Protein AF-A0A7W6TR59-F1 (afdb_monomer_lite)

Radius of gyration: 21.48 Å; chains: 1; bounding box: 55×25×62 Å

Secondary structure (DSSP, 8-state):
--TTSSPPP--HHHHHHHHHHHHHHS-S------EEEES--GGGGGGS-TT--PEEEEE-TT--EEEEEEE-HHHHHHHTTTSPPPPPHHHHHHHHHTT---EE-GGG-EEEEEEETTEEEEEEES--HHHHHHHHHTT--

Sequence (141 aa):
MMAESHWAEADRERFAAAWLAELAEIPEFTESTIHVVAGLLLPIWKRLPNESTRVYRLQTDKGKRIIGRKVSATWVASVLAADAPALTPDAAFAALMEGRTVRDLAEELQLRRVRVMGAYRIEFSGFNDTMRDRLRAYGLF

Foldseek 3Di:
DCVPPPDDDDDPVRVVVVVVVVVVPDDPDDDDDWDWDFDDCVVCVVVADPLDPDWDWDADPVGDTTIGDTHQLVSVQVVCVVNRPDQDPVSVVVSQVVQRDWDADPQRKIWHWDADPNDIDIDIDNDDPVVVVVVVVVPDD

Structure (mmCIF, N/CA/C/O backbone):
data_AF-A0A7W6TR59-F1
#
_entry.id   AF-A0A7W6TR59-F1
#
loop_
_atom_site.group_PDB
_atom_site.id
_atom_site.type_symbol
_atom_site.label_atom_id
_atom_site.label_alt_id
_atom_site.label_comp_id
_atom_site.label_asym_id
_atom_site.label_entity_id
_atom_site.label_seq_id
_atom_site.pdbx_PDB_ins_code
_atom_site.Cartn_x
_atom_site.Cartn_y
_atom_site.Cartn_z
_atom_site.occupancy
_atom_site.B_iso_or_equiv
_atom_site.auth_seq_id
_atom_site.auth_comp_id
_atom_site.auth_asym_id
_atom_site.auth_atom_id
_atom_site.pdbx_PDB_model_num
ATOM 1 N N . MET A 1 1 ? 14.204 7.148 -35.937 1.00 51.75 1 MET A N 1
ATOM 2 C CA . MET A 1 1 ? 15.069 5.952 -35.945 1.00 51.75 1 MET A CA 1
ATOM 3 C C . MET A 1 1 ? 14.448 4.947 -34.979 1.00 51.75 1 MET A C 1
ATOM 5 O O . MET A 1 1 ? 14.612 5.099 -33.782 1.00 51.75 1 MET A O 1
ATOM 9 N N . MET A 1 2 ? 13.635 4.013 -35.488 1.00 59.66 2 MET A N 1
ATOM 10 C CA . MET A 1 2 ? 13.020 2.919 -34.704 1.00 59.66 2 MET A CA 1
ATOM 11 C C . MET A 1 2 ? 13.904 1.660 -34.668 1.00 59.66 2 MET A C 1
ATOM 13 O O . MET A 1 2 ? 13.557 0.688 -34.010 1.00 59.66 2 MET A O 1
ATOM 17 N N . ALA A 1 3 ? 15.047 1.685 -35.364 1.00 62.78 3 ALA A N 1
ATOM 18 C CA . ALA A 1 3 ? 15.900 0.523 -35.615 1.00 62.78 3 ALA A CA 1
ATOM 19 C C . ALA A 1 3 ? 16.521 -0.107 -34.352 1.00 62.78 3 ALA A C 1
ATOM 21 O O . ALA A 1 3 ? 16.869 -1.280 -34.380 1.00 62.78 3 ALA A O 1
ATOM 22 N N . GLU A 1 4 ? 16.631 0.641 -33.251 1.00 71.81 4 GLU A N 1
ATOM 23 C CA . GLU A 1 4 ? 17.156 0.147 -31.965 1.00 71.81 4 GLU A CA 1
ATOM 24 C C . GLU A 1 4 ? 16.050 -0.136 -30.936 1.00 71.81 4 GLU A C 1
ATOM 26 O O . GLU A 1 4 ? 16.323 -0.392 -29.766 1.00 71.81 4 GLU A O 1
ATOM 31 N N . SER A 1 5 ? 14.784 -0.059 -31.345 1.00 75.25 5 SER A N 1
ATOM 32 C CA . SER A 1 5 ? 13.651 -0.208 -30.442 1.00 75.25 5 SER A CA 1
ATOM 33 C C . SER A 1 5 ? 12.835 -1.451 -30.776 1.00 75.25 5 SER A C 1
ATOM 35 O O . SER A 1 5 ? 12.680 -1.799 -31.941 1.00 75.25 5 SER A O 1
ATOM 37 N N . HIS A 1 6 ? 12.244 -2.085 -29.765 1.00 77.00 6 HIS A N 1
ATOM 38 C CA . HIS A 1 6 ? 11.290 -3.183 -29.962 1.00 77.00 6 HIS A CA 1
ATOM 39 C C . HIS A 1 6 ? 9.915 -2.712 -30.482 1.00 77.00 6 HIS A C 1
ATOM 41 O O . HIS A 1 6 ? 8.992 -3.516 -30.593 1.00 77.00 6 HIS A O 1
ATOM 47 N N . TRP A 1 7 ? 9.754 -1.420 -30.784 1.00 81.00 7 TRP A N 1
ATOM 48 C CA . TRP A 1 7 ? 8.502 -0.860 -31.278 1.00 81.00 7 TRP A CA 1
ATOM 49 C C . TRP A 1 7 ? 8.341 -1.145 -32.769 1.00 81.00 7 TRP A C 1
ATOM 51 O O . TRP A 1 7 ? 9.161 -0.727 -33.586 1.00 81.00 7 TRP A O 1
ATOM 61 N N . ALA A 1 8 ? 7.253 -1.824 -33.116 1.00 80.69 8 ALA A N 1
ATOM 62 C CA . ALA A 1 8 ? 6.802 -1.975 -34.491 1.00 80.69 8 ALA A CA 1
ATOM 63 C C . ALA A 1 8 ? 5.738 -0.920 -34.811 1.00 80.69 8 ALA A C 1
ATOM 65 O O . ALA A 1 8 ? 4.939 -0.548 -33.949 1.00 80.69 8 ALA A O 1
ATOM 66 N N . GLU A 1 9 ? 5.713 -0.452 -36.056 1.00 84.88 9 GLU A N 1
ATOM 67 C CA . GLU A 1 9 ? 4.635 0.404 -36.544 1.00 84.88 9 GLU A CA 1
ATOM 68 C C . GLU A 1 9 ? 3.320 -0.393 -36.558 1.00 84.88 9 GLU A C 1
ATOM 70 O O . GLU A 1 9 ? 3.278 -1.543 -37.005 1.00 84.88 9 GLU A O 1
ATOM 75 N N . ALA A 1 10 ? 2.254 0.198 -36.018 1.00 87.12 10 ALA A N 1
ATOM 76 C CA . ALA A 1 10 ? 0.936 -0.415 -35.946 1.00 87.12 10 ALA A CA 1
ATOM 77 C C . ALA A 1 10 ? -0.073 0.478 -36.662 1.00 87.12 10 ALA A C 1
ATOM 79 O O . ALA A 1 10 ? -0.173 1.673 -36.377 1.00 87.12 10 ALA A O 1
ATOM 80 N N . ASP A 1 11 ? -0.835 -0.112 -37.580 1.00 93.50 11 ASP A N 1
ATOM 81 C CA . ASP A 1 11 ? -2.000 0.552 -38.143 1.00 93.50 11 ASP A CA 1
ATOM 82 C C . ASP A 1 11 ? -3.119 0.689 -37.094 1.00 93.50 11 ASP A C 1
ATOM 84 O O . ASP A 1 11 ? -3.102 0.096 -36.007 1.00 93.50 11 ASP A O 1
ATOM 88 N N . ARG A 1 12 ? -4.111 1.518 -37.425 1.00 94.38 12 ARG A N 1
ATOM 89 C CA . ARG A 1 12 ? -5.210 1.860 -36.519 1.00 94.38 12 ARG A CA 1
ATOM 90 C C . ARG A 1 12 ? -6.046 0.647 -36.112 1.00 94.38 12 ARG A C 1
ATOM 92 O O . ARG A 1 12 ? -6.498 0.600 -34.970 1.00 94.38 12 ARG A O 1
ATOM 99 N N . GLU A 1 13 ? -6.286 -0.289 -37.026 1.00 95.81 13 GLU A N 1
ATOM 100 C CA . GLU A 1 13 ? -7.127 -1.458 -36.755 1.00 95.81 13 GLU A CA 1
ATOM 101 C C . GLU A 1 13 ? -6.419 -2.412 -35.800 1.00 95.81 13 GLU A C 1
ATOM 103 O O . GLU A 1 13 ? -6.998 -2.835 -34.798 1.00 95.81 13 GLU A O 1
ATOM 108 N N . ARG A 1 14 ? -5.132 -2.666 -36.048 1.00 92.81 14 ARG A N 1
ATOM 109 C CA . ARG A 1 14 ? -4.287 -3.495 -35.195 1.00 92.81 14 ARG A CA 1
ATOM 110 C C . ARG A 1 14 ? -4.137 -2.906 -33.797 1.00 92.81 14 ARG A C 1
ATOM 112 O O . ARG A 1 14 ? -4.222 -3.647 -32.819 1.00 92.81 14 ARG A O 1
ATOM 119 N N . PHE A 1 15 ? -3.962 -1.589 -33.692 1.00 93.81 15 PHE A N 1
ATOM 120 C CA . PHE A 1 15 ? -3.926 -0.907 -32.398 1.00 93.81 15 PHE A CA 1
ATOM 121 C C . PHE A 1 15 ? -5.264 -1.020 -31.658 1.00 93.81 15 PHE A C 1
ATOM 123 O O . PHE A 1 15 ? -5.286 -1.378 -30.484 1.00 93.81 15 PHE A O 1
ATOM 130 N N . ALA A 1 16 ? -6.385 -0.754 -32.336 1.00 96.31 16 ALA A N 1
ATOM 131 C CA . ALA A 1 16 ? -7.710 -0.826 -31.726 1.00 96.31 16 ALA A CA 1
ATOM 132 C C . ALA A 1 16 ? -8.040 -2.241 -31.228 1.00 96.31 16 ALA A C 1
ATOM 134 O O . ALA A 1 16 ? -8.565 -2.388 -30.126 1.00 96.31 16 ALA A O 1
ATOM 135 N N . ALA A 1 17 ? -7.699 -3.273 -32.003 1.00 95.69 17 ALA A N 1
ATOM 136 C CA . ALA A 1 17 ? -7.894 -4.662 -31.603 1.00 95.69 17 ALA A CA 1
ATOM 137 C C . ALA A 1 17 ? -7.065 -5.025 -30.359 1.00 95.69 17 ALA A C 1
ATOM 139 O O . ALA A 1 17 ? -7.607 -5.602 -29.419 1.00 95.69 17 ALA A O 1
ATOM 140 N N . ALA A 1 18 ? -5.781 -4.646 -30.324 1.00 94.06 18 ALA A N 1
ATOM 141 C CA . ALA A 1 18 ? -4.915 -4.882 -29.168 1.00 94.06 18 ALA A CA 1
ATOM 142 C C . ALA A 1 18 ? -5.411 -4.136 -27.917 1.00 94.06 18 ALA A C 1
ATOM 144 O O . ALA A 1 18 ? -5.515 -4.726 -26.847 1.00 94.06 18 ALA A O 1
ATOM 145 N N . TRP A 1 19 ? -5.803 -2.869 -28.066 1.00 95.06 19 TRP A N 1
ATOM 146 C CA . TRP A 1 19 ? -6.345 -2.064 -26.971 1.00 95.06 19 TRP A CA 1
ATOM 147 C C . TRP A 1 19 ? -7.639 -2.647 -26.394 1.00 95.06 19 TRP A C 1
ATOM 149 O O . TRP A 1 19 ? -7.813 -2.697 -25.180 1.00 95.06 19 TRP A O 1
ATOM 159 N N . LEU A 1 20 ? -8.561 -3.094 -27.253 1.00 96.81 20 LEU A N 1
ATOM 160 C CA . LEU A 1 20 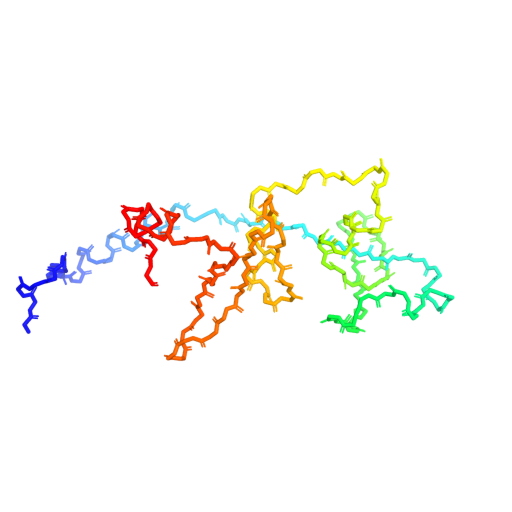? -9.807 -3.721 -26.808 1.00 96.81 20 LEU A CA 1
ATOM 161 C C . LEU A 1 20 ? -9.559 -5.058 -26.107 1.00 96.81 20 LEU A C 1
ATOM 163 O O . LEU A 1 20 ? -10.264 -5.362 -25.148 1.00 96.81 20 LEU A O 1
ATOM 167 N N . ALA A 1 21 ? -8.569 -5.829 -26.562 1.00 95.62 21 ALA A N 1
ATOM 168 C CA . ALA A 1 21 ? -8.158 -7.055 -25.890 1.00 95.62 21 ALA A CA 1
ATOM 169 C C . ALA A 1 21 ? -7.621 -6.764 -24.479 1.00 95.62 21 ALA A C 1
ATOM 171 O O . ALA A 1 21 ? -8.118 -7.352 -23.526 1.00 95.62 21 ALA A O 1
ATOM 172 N N . GLU A 1 22 ? -6.706 -5.800 -24.322 1.00 94.81 22 GLU A N 1
ATOM 173 C CA . GLU A 1 22 ? -6.200 -5.399 -22.998 1.00 94.81 22 GLU A CA 1
ATOM 174 C C . GLU A 1 22 ? -7.318 -4.870 -22.093 1.00 94.81 22 GLU A C 1
ATOM 176 O O . GLU A 1 22 ? -7.405 -5.237 -20.925 1.00 94.81 22 GLU A O 1
ATOM 181 N N . LEU A 1 23 ? -8.218 -4.041 -22.631 1.00 94.38 23 LEU A N 1
ATOM 182 C CA . LEU A 1 23 ? -9.352 -3.506 -21.879 1.00 94.38 23 LEU A CA 1
ATOM 183 C C . LEU A 1 23 ? -10.284 -4.619 -21.377 1.00 94.38 23 LEU A C 1
ATOM 185 O O . LEU A 1 23 ? -10.819 -4.507 -20.277 1.00 94.38 23 LEU A O 1
ATOM 189 N N . ALA A 1 24 ? -10.472 -5.683 -22.165 1.00 93.81 24 ALA A N 1
ATOM 190 C CA . ALA A 1 24 ? -11.297 -6.830 -21.794 1.00 93.81 24 ALA A CA 1
ATOM 191 C C . ALA A 1 24 ? -10.677 -7.690 -20.678 1.00 93.81 24 ALA A C 1
ATOM 193 O O . ALA A 1 24 ? -11.403 -8.422 -20.006 1.00 93.81 24 ALA A O 1
ATOM 194 N N . GLU A 1 25 ? -9.363 -7.596 -20.459 1.00 94.00 25 GLU A N 1
ATOM 195 C CA . GLU A 1 25 ? -8.670 -8.270 -19.356 1.00 94.00 25 GLU A CA 1
ATOM 196 C C . GLU A 1 25 ? -8.771 -7.502 -18.028 1.00 94.00 25 GLU A C 1
ATOM 198 O O . GLU A 1 25 ? -8.477 -8.062 -16.969 1.00 94.00 25 GLU A O 1
ATOM 203 N N . ILE A 1 26 ? -9.203 -6.235 -18.049 1.00 92.56 26 ILE A N 1
ATOM 204 C CA . ILE A 1 26 ? -9.313 -5.415 -16.839 1.00 92.56 26 ILE A CA 1
ATOM 205 C C . ILE A 1 26 ? -10.565 -5.824 -16.047 1.00 92.56 26 ILE A C 1
ATOM 207 O O . ILE A 1 26 ? -11.681 -5.717 -16.563 1.00 92.56 26 ILE A O 1
ATOM 211 N N . PRO A 1 27 ? -10.424 -6.234 -14.772 1.00 92.19 27 PRO A N 1
ATOM 212 C CA . PRO A 1 27 ? -11.571 -6.527 -13.923 1.00 92.19 27 PRO A CA 1
ATOM 213 C C . PRO A 1 27 ? -12.472 -5.300 -13.742 1.00 92.19 27 PRO A C 1
ATOM 215 O O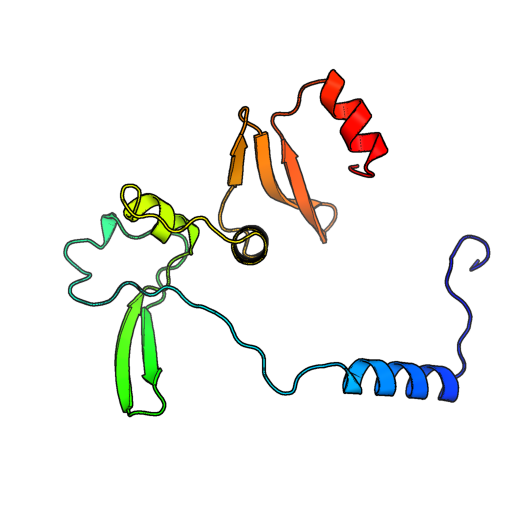 . PRO A 1 27 ? -11.986 -4.189 -13.532 1.00 92.19 27 PRO A O 1
ATOM 218 N N . GLU A 1 28 ? -13.790 -5.514 -13.733 1.00 90.88 28 GLU A N 1
ATOM 219 C CA . GLU A 1 28 ? -14.777 -4.447 -13.496 1.00 90.88 28 GLU A CA 1
ATOM 220 C C . GLU A 1 28 ? -14.573 -3.760 -12.134 1.00 90.88 28 GLU A C 1
ATOM 222 O O . GLU A 1 28 ? -14.781 -2.554 -11.990 1.00 90.88 28 GLU A O 1
ATOM 227 N N . PHE A 1 29 ? -14.109 -4.520 -11.138 1.00 91.44 29 PHE A N 1
ATOM 228 C CA . PHE A 1 29 ? -13.851 -4.029 -9.792 1.00 91.44 29 PHE A CA 1
ATOM 229 C C . PHE A 1 29 ? -12.429 -4.338 -9.350 1.00 91.44 29 PHE A C 1
ATOM 231 O O . PHE A 1 29 ? -11.858 -5.379 -9.665 1.00 91.44 29 PHE A O 1
ATOM 238 N N . THR A 1 30 ? -11.885 -3.434 -8.542 1.00 88.12 30 THR A N 1
ATOM 239 C CA . THR A 1 30 ? -10.633 -3.654 -7.822 1.00 88.12 30 THR A CA 1
ATOM 240 C C . THR A 1 30 ? -10.905 -3.590 -6.332 1.00 88.12 30 THR A C 1
ATOM 242 O O . THR A 1 30 ? -11.612 -2.706 -5.841 1.00 88.12 30 THR A O 1
ATOM 245 N N . GLU A 1 31 ? -10.339 -4.540 -5.600 1.00 89.88 31 GLU A N 1
ATOM 246 C CA . GLU A 1 31 ? -10.390 -4.542 -4.148 1.00 89.88 31 GLU A CA 1
ATOM 247 C C . GLU A 1 31 ? -9.139 -3.865 -3.593 1.00 89.88 31 GLU A C 1
ATOM 249 O O . GLU A 1 31 ? -8.024 -4.065 -4.074 1.00 89.88 31 GLU A O 1
ATOM 254 N N . SER A 1 32 ? -9.318 -3.034 -2.568 1.00 85.31 32 SER A N 1
ATOM 255 C CA . SER A 1 32 ? -8.199 -2.410 -1.869 1.00 85.31 32 SER A CA 1
ATOM 256 C C . SER A 1 32 ? -8.458 -2.354 -0.372 1.00 85.31 32 SER A C 1
ATOM 258 O O . SER A 1 32 ? -9.575 -2.103 0.085 1.00 85.31 32 SER A O 1
ATOM 260 N N . THR A 1 33 ? -7.398 -2.563 0.402 1.00 87.88 33 THR A N 1
ATOM 261 C CA . THR A 1 33 ? -7.462 -2.545 1.863 1.00 87.88 33 THR A CA 1
ATOM 262 C C . THR A 1 33 ? -7.000 -1.197 2.393 1.00 87.88 33 THR A C 1
ATOM 264 O O . THR A 1 33 ? -5.882 -0.748 2.132 1.00 87.88 33 THR A O 1
ATOM 267 N N . ILE A 1 34 ? -7.842 -0.556 3.203 1.00 87.75 34 ILE A N 1
ATOM 268 C CA . ILE A 1 34 ? -7.481 0.641 3.965 1.00 87.75 34 ILE A CA 1
ATOM 269 C C . ILE A 1 34 ? -7.441 0.328 5.458 1.00 87.75 34 ILE A C 1
ATOM 271 O O . ILE A 1 34 ? -8.326 -0.334 5.993 1.00 87.75 34 ILE A O 1
ATOM 275 N N . HIS A 1 35 ? -6.430 0.855 6.144 1.00 87.94 35 HIS A N 1
ATOM 276 C CA . HIS A 1 35 ? -6.302 0.733 7.591 1.00 87.94 35 HIS A CA 1
ATOM 277 C C . HIS A 1 35 ? -6.754 2.033 8.250 1.00 87.94 35 HIS A C 1
ATOM 279 O O . HIS A 1 35 ? -6.287 3.118 7.891 1.00 87.94 35 HIS A O 1
ATOM 285 N N . VAL A 1 36 ? -7.680 1.933 9.203 1.00 90.00 36 VAL A N 1
ATOM 286 C CA . VAL A 1 36 ? -8.276 3.090 9.878 1.00 90.00 36 VAL A CA 1
ATOM 287 C C . VAL A 1 36 ? -8.236 2.883 11.384 1.00 90.00 36 VAL A C 1
ATOM 289 O O . VAL A 1 36 ? -8.766 1.898 11.890 1.00 90.00 36 VAL A O 1
ATOM 292 N N . VAL A 1 37 ? -7.659 3.846 12.105 1.00 89.69 37 VAL A N 1
ATOM 293 C CA . VAL A 1 37 ? -7.764 3.911 13.567 1.00 89.69 37 VAL A CA 1
ATOM 294 C C . VAL A 1 37 ? -9.036 4.673 13.914 1.00 89.69 37 VAL A C 1
ATOM 296 O O . VAL A 1 37 ? -9.190 5.833 13.523 1.00 89.69 37 VAL A O 1
ATOM 299 N N . ALA A 1 38 ? -9.947 4.025 14.631 1.00 89.38 38 ALA A N 1
ATOM 300 C CA . ALA A 1 38 ? -11.231 4.575 15.060 1.00 89.38 38 ALA A CA 1
ATOM 301 C C . ALA A 1 38 ? -11.368 4.525 16.594 1.00 89.38 38 ALA A C 1
ATOM 303 O O . ALA A 1 38 ? -10.536 3.934 17.280 1.00 89.38 38 ALA A O 1
ATOM 304 N N . GLY A 1 39 ? -12.418 5.148 17.135 1.00 86.75 39 GLY A N 1
ATOM 305 C CA . GLY A 1 39 ? -12.664 5.240 18.579 1.00 86.75 39 GLY A CA 1
ATOM 306 C C . GLY A 1 39 ? -12.203 6.572 19.178 1.00 86.75 39 GLY A C 1
ATOM 307 O O . GLY A 1 39 ? -12.278 7.616 18.527 1.00 86.75 39 GLY A O 1
ATOM 308 N N . LEU A 1 40 ? -11.743 6.555 20.432 1.00 85.06 40 LEU A N 1
ATOM 309 C CA . LEU A 1 40 ? -11.263 7.753 21.128 1.00 85.06 40 LEU A CA 1
ATOM 310 C C . LEU A 1 40 ? -9.856 8.125 20.640 1.00 85.06 40 LEU A C 1
ATOM 312 O O . LEU A 1 40 ? -8.853 7.661 21.174 1.00 85.06 40 LEU A O 1
ATOM 316 N N . LEU A 1 41 ? -9.781 8.974 19.612 1.00 82.00 41 LEU A N 1
ATOM 317 C CA . LEU A 1 41 ? -8.505 9.361 18.997 1.00 82.00 41 LEU A CA 1
ATOM 318 C C . LEU A 1 41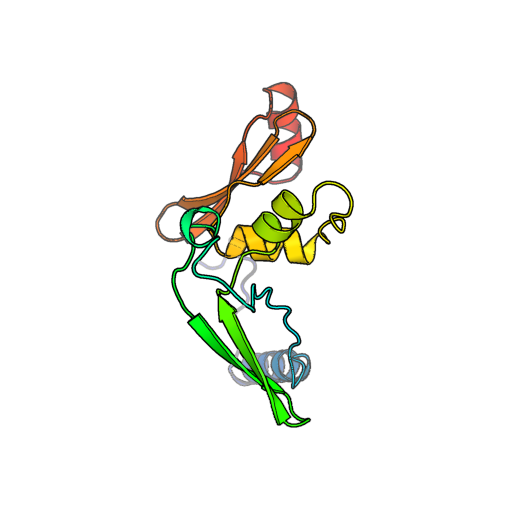 ? -7.769 10.484 19.733 1.00 82.00 41 LEU A C 1
ATOM 320 O O . LEU A 1 41 ? -6.542 10.520 19.692 1.00 82.00 41 LEU A O 1
ATOM 324 N N . LEU A 1 42 ? -8.487 11.396 20.401 1.00 82.00 42 LEU A N 1
ATOM 325 C CA . LEU A 1 42 ? -7.881 12.553 21.079 1.00 82.00 42 LEU A CA 1
ATOM 326 C C . LEU A 1 42 ? -6.768 12.161 22.075 1.00 82.00 42 LEU A C 1
ATOM 328 O O . LEU A 1 42 ? -5.694 12.760 22.000 1.00 82.00 42 LEU A O 1
ATOM 332 N N . PRO A 1 43 ? -6.939 11.135 22.938 1.00 84.88 43 PRO A N 1
ATOM 333 C CA . PRO A 1 43 ? -5.899 10.734 23.889 1.00 84.88 43 PRO A CA 1
ATOM 334 C C . PRO A 1 43 ? -4.614 10.217 23.231 1.00 84.88 43 PRO A C 1
ATOM 336 O O . PRO A 1 43 ? -3.530 10.353 23.791 1.00 84.88 43 PRO A O 1
ATOM 339 N N . ILE A 1 44 ? -4.716 9.635 22.033 1.00 82.50 44 ILE A N 1
ATOM 340 C CA . ILE A 1 44 ? -3.584 9.039 21.310 1.00 82.50 44 ILE A CA 1
ATOM 341 C C . ILE A 1 44 ? -3.126 9.889 20.123 1.00 82.50 44 ILE A C 1
ATOM 343 O O . ILE A 1 44 ? -2.286 9.444 19.345 1.00 82.50 44 ILE A O 1
ATOM 347 N N . TRP A 1 45 ? -3.638 11.116 19.978 1.00 81.81 45 TRP A N 1
ATOM 348 C CA . TRP A 1 45 ? -3.447 11.935 18.777 1.00 81.81 45 TRP A CA 1
ATOM 349 C C . TRP A 1 45 ? -1.970 12.148 18.419 1.00 81.81 45 TRP A C 1
ATOM 351 O O . TRP A 1 45 ? -1.602 12.088 17.248 1.00 81.81 45 TRP A O 1
ATOM 361 N N . LYS A 1 46 ? -1.110 12.312 19.435 1.00 80.81 46 LYS A N 1
ATOM 362 C CA . LYS A 1 46 ? 0.347 12.475 19.282 1.00 80.81 46 LYS A CA 1
ATOM 363 C C . LYS A 1 46 ? 1.082 11.198 18.844 1.00 80.81 46 LYS A C 1
ATOM 365 O O . LYS A 1 46 ? 2.215 11.293 18.395 1.00 80.81 46 LYS A O 1
ATOM 370 N N . ARG A 1 47 ? 0.470 10.020 19.007 1.00 79.56 47 ARG A N 1
ATOM 371 C CA . ARG A 1 47 ? 1.049 8.705 18.659 1.00 79.56 47 ARG A CA 1
ATOM 372 C C . ARG A 1 47 ? 0.672 8.251 17.247 1.00 79.56 47 ARG A C 1
ATOM 374 O O . ARG A 1 47 ? 1.270 7.318 16.722 1.00 79.56 47 ARG A O 1
ATOM 381 N N . LEU A 1 48 ? -0.338 8.881 16.648 1.00 84.12 48 LEU A N 1
ATOM 382 C CA . LEU A 1 48 ? -0.754 8.599 15.279 1.00 84.12 48 LEU A CA 1
ATOM 383 C C . LEU A 1 48 ? 0.283 9.161 14.289 1.00 84.12 48 LEU A C 1
ATOM 385 O O . LEU A 1 48 ? 0.804 10.257 14.516 1.00 84.12 48 LEU A O 1
ATOM 389 N N . PRO A 1 49 ? 0.546 8.470 13.168 1.00 81.25 49 PRO A N 1
ATOM 390 C CA . PRO A 1 49 ? 1.626 8.832 12.258 1.00 81.25 49 PRO A CA 1
ATOM 391 C C . PRO A 1 49 ? 1.342 10.186 11.614 1.00 81.25 49 PRO A C 1
ATOM 393 O O . PRO A 1 49 ? 0.194 10.493 11.314 1.00 81.25 49 PRO A O 1
ATOM 396 N N . ASN A 1 50 ? 2.347 11.018 11.359 1.00 76.38 50 ASN A N 1
ATOM 397 C CA . ASN A 1 50 ? 2.162 12.343 10.741 1.00 76.38 50 ASN A CA 1
ATOM 398 C C . ASN A 1 50 ? 1.938 12.294 9.211 1.00 76.38 50 ASN A C 1
ATOM 400 O O . ASN A 1 50 ? 1.660 13.322 8.603 1.00 76.38 50 ASN A O 1
ATOM 404 N N . GLU A 1 51 ? 1.963 11.101 8.615 1.00 71.06 51 GLU A N 1
ATOM 405 C CA . GLU A 1 51 ? 1.818 10.820 7.177 1.00 71.06 51 GLU A CA 1
ATOM 406 C C . GLU A 1 51 ? 0.534 11.386 6.535 1.00 71.06 51 GLU A C 1
ATOM 408 O O . GLU A 1 51 ? 0.508 11.708 5.347 1.00 71.06 51 GLU A O 1
ATOM 413 N N . SER A 1 52 ? -0.574 11.459 7.282 1.00 68.44 52 SER A N 1
ATOM 414 C CA . SER A 1 52 ? -1.831 12.059 6.809 1.00 68.44 52 SER A CA 1
ATOM 415 C C . SER A 1 52 ? -2.747 12.415 7.969 1.00 68.44 52 SER A C 1
ATOM 417 O O . SER A 1 52 ? -3.120 11.530 8.727 1.00 68.44 52 SER A O 1
ATOM 419 N N . THR A 1 53 ? -3.153 13.674 8.139 1.00 77.06 53 THR A N 1
ATOM 420 C CA . THR A 1 53 ? -4.088 14.121 9.201 1.00 77.06 53 THR A CA 1
ATOM 421 C C . THR A 1 53 ? -5.567 14.004 8.812 1.00 77.06 53 THR A C 1
ATOM 423 O O . THR A 1 53 ? -6.442 14.471 9.538 1.00 77.06 53 THR A O 1
ATOM 426 N N . ARG A 1 54 ? -5.871 13.372 7.671 1.00 84.25 54 ARG A N 1
ATOM 427 C CA . ARG A 1 54 ? -7.238 13.256 7.150 1.00 84.25 54 ARG A CA 1
ATOM 428 C C . ARG A 1 54 ? -8.081 12.299 7.995 1.00 84.25 54 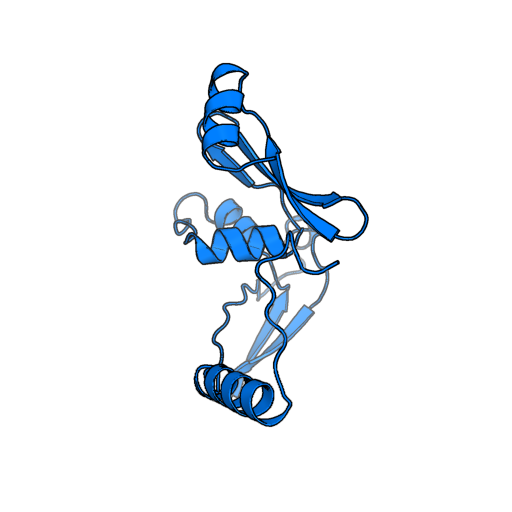ARG A C 1
ATOM 430 O O . ARG A 1 54 ? -7.687 11.155 8.236 1.00 84.25 54 ARG A O 1
ATOM 437 N N . VAL A 1 55 ? -9.270 12.760 8.376 1.00 86.62 55 VAL A N 1
ATOM 438 C CA . VAL A 1 55 ? -10.307 11.946 9.017 1.00 86.62 55 VAL A CA 1
ATOM 439 C C . VAL A 1 55 ? -11.263 11.443 7.940 1.00 86.62 55 VAL A C 1
ATOM 441 O O . VAL A 1 55 ? -11.798 12.227 7.159 1.00 86.62 55 VAL A O 1
ATOM 444 N N . TYR A 1 56 ? -11.473 10.134 7.904 1.00 89.38 56 TYR A N 1
ATOM 445 C CA . TYR A 1 56 ? -12.402 9.469 7.006 1.00 89.38 56 TYR A CA 1
ATOM 446 C C . TYR A 1 56 ? -13.706 9.185 7.738 1.00 89.38 56 TYR A C 1
ATOM 448 O O . TYR A 1 56 ? -13.705 8.780 8.902 1.00 89.38 56 TYR A O 1
ATOM 456 N N . ARG A 1 57 ? -14.816 9.370 7.025 1.00 92.75 57 ARG A N 1
ATOM 457 C CA . ARG A 1 57 ? -16.137 8.877 7.406 1.00 92.75 57 ARG A CA 1
ATOM 458 C C . ARG A 1 57 ? -16.543 7.839 6.370 1.00 92.75 57 ARG A C 1
ATOM 460 O O . ARG A 1 57 ? -16.774 8.188 5.219 1.00 92.75 57 ARG A O 1
ATOM 467 N N . LEU A 1 58 ? -16.571 6.579 6.778 1.00 92.81 58 LEU A N 1
ATOM 468 C CA . LEU A 1 58 ? -16.879 5.437 5.924 1.00 92.81 58 LEU A CA 1
ATOM 469 C C . LEU A 1 58 ? -18.245 4.878 6.307 1.00 92.81 58 LEU A C 1
ATOM 471 O O . LEU A 1 58 ? -18.596 4.851 7.490 1.00 92.81 58 LEU A O 1
ATOM 475 N N . GLN A 1 59 ? -18.997 4.419 5.314 1.00 95.12 59 GLN A N 1
ATOM 476 C CA . GLN A 1 59 ? -20.239 3.688 5.512 1.00 95.12 59 GLN A CA 1
ATOM 477 C C . GLN A 1 59 ? -20.175 2.396 4.702 1.00 95.12 59 GLN A C 1
ATOM 479 O O . GLN A 1 59 ? -19.851 2.434 3.519 1.00 95.12 59 GLN A O 1
ATOM 484 N N . THR A 1 60 ? -20.451 1.265 5.346 1.00 92.38 60 THR A N 1
ATOM 485 C CA . THR A 1 60 ? -20.565 -0.020 4.650 1.00 92.38 60 THR A CA 1
ATOM 486 C C . THR A 1 60 ? -21.913 -0.114 3.938 1.00 92.38 60 THR A C 1
ATOM 488 O O . THR A 1 60 ? -22.875 0.562 4.310 1.00 92.38 60 THR A O 1
ATOM 491 N N . ASP A 1 61 ? -22.002 -1.012 2.966 1.00 93.81 61 ASP A N 1
ATOM 492 C CA . ASP A 1 61 ? -23.243 -1.485 2.341 1.00 93.81 61 ASP A CA 1
ATOM 493 C C . ASP A 1 61 ? -24.343 -1.832 3.368 1.00 93.81 61 ASP A C 1
ATOM 495 O O . ASP A 1 61 ? -25.490 -1.421 3.230 1.00 93.81 61 ASP A O 1
ATOM 499 N N . LYS A 1 62 ? -23.970 -2.489 4.475 1.00 95.62 62 LYS A N 1
ATOM 500 C CA . LYS A 1 62 ? -24.856 -2.830 5.606 1.00 95.62 62 LYS A CA 1
ATOM 501 C C . LYS A 1 62 ? -25.183 -1.653 6.542 1.00 95.62 62 LYS A C 1
ATOM 503 O O . LYS A 1 62 ? -25.732 -1.858 7.620 1.00 95.62 62 LYS A O 1
ATOM 508 N N . GLY A 1 63 ? -24.798 -0.426 6.192 1.00 93.81 63 GLY A N 1
ATOM 509 C CA . GLY A 1 63 ? -25.104 0.790 6.954 1.00 93.81 63 GLY A CA 1
ATOM 510 C C . GLY A 1 63 ? -24.216 1.055 8.175 1.00 93.81 63 GLY A C 1
ATOM 511 O O . GLY A 1 63 ? -24.440 2.038 8.886 1.00 93.81 63 GLY A O 1
ATOM 512 N N . LYS A 1 64 ? -23.179 0.243 8.430 1.00 93.50 64 LYS A N 1
ATOM 513 C CA . LYS A 1 64 ? -22.237 0.490 9.532 1.00 93.50 64 LYS A CA 1
ATOM 514 C C . LYS A 1 64 ? -21.412 1.735 9.226 1.00 93.50 64 LYS A C 1
ATOM 516 O O . LYS A 1 64 ? -20.801 1.826 8.166 1.00 93.50 64 LYS A O 1
ATOM 521 N N . ARG A 1 65 ? -21.353 2.674 10.173 1.00 93.31 65 ARG A N 1
ATOM 522 C CA . ARG A 1 65 ? -20.600 3.930 10.043 1.00 93.31 65 ARG A CA 1
ATOM 523 C C . ARG A 1 65 ? -19.320 3.888 10.868 1.00 93.31 65 ARG A C 1
ATOM 525 O O . ARG A 1 65 ? -19.345 3.500 12.032 1.00 93.31 65 ARG A O 1
ATOM 532 N N . ILE A 1 66 ? -18.213 4.310 10.268 1.00 91.25 66 ILE A N 1
ATOM 533 C CA . ILE A 1 66 ? -16.891 4.366 10.896 1.00 91.25 66 ILE A CA 1
ATOM 534 C C . ILE A 1 66 ? -16.337 5.777 10.703 1.00 91.25 66 ILE A C 1
ATOM 536 O O . ILE A 1 66 ? -16.354 6.305 9.592 1.00 91.25 66 ILE A O 1
ATOM 540 N N . ILE A 1 67 ? -15.841 6.387 11.778 1.00 91.75 67 ILE A N 1
ATOM 541 C CA . ILE A 1 67 ? -15.081 7.640 11.727 1.00 91.75 67 ILE A CA 1
ATOM 542 C C . ILE A 1 67 ? -13.696 7.365 12.297 1.00 91.75 67 ILE A C 1
ATOM 544 O O . ILE A 1 67 ? -13.578 6.826 13.398 1.00 91.75 67 ILE A O 1
ATOM 548 N N . GLY A 1 68 ? -12.654 7.728 11.556 1.00 91.44 68 GLY A N 1
ATOM 549 C CA . GLY A 1 68 ? -11.291 7.474 11.999 1.00 91.44 68 GLY A CA 1
ATOM 550 C C . GLY A 1 68 ? -10.222 8.072 11.100 1.00 91.44 68 GLY A C 1
ATOM 551 O O . GLY A 1 68 ? -10.515 8.711 10.091 1.00 91.44 68 GLY A O 1
ATOM 552 N N . ARG A 1 69 ? -8.961 7.869 11.469 1.00 89.31 69 ARG A N 1
ATOM 553 C CA . ARG A 1 69 ? -7.802 8.351 10.711 1.00 89.31 69 ARG A CA 1
ATOM 554 C C . ARG A 1 69 ? -7.225 7.216 9.869 1.00 89.31 69 ARG A C 1
ATOM 556 O O . ARG A 1 69 ? -6.959 6.144 10.410 1.00 89.31 69 ARG A O 1
ATOM 563 N N . LYS A 1 70 ? -7.010 7.450 8.569 1.00 88.00 70 LYS A N 1
ATOM 564 C CA . LYS A 1 70 ? -6.296 6.485 7.714 1.00 88.00 70 LYS A CA 1
ATOM 565 C C . LYS A 1 70 ? -4.827 6.437 8.132 1.00 88.00 70 LYS A C 1
ATOM 567 O O . LYS A 1 70 ? -4.193 7.484 8.257 1.00 88.00 70 LYS A O 1
ATOM 572 N N . VAL A 1 71 ? -4.304 5.232 8.308 1.00 86.56 71 VAL A N 1
ATOM 573 C CA . VAL A 1 71 ? -2.900 4.957 8.631 1.00 86.56 71 VAL A CA 1
ATOM 574 C C . VAL A 1 71 ? -2.310 3.997 7.603 1.00 86.56 71 VAL A C 1
ATOM 576 O O . VAL A 1 71 ? -3.043 3.303 6.895 1.00 86.56 71 VAL A O 1
ATOM 579 N N . SER A 1 72 ? -0.987 3.991 7.476 1.00 83.00 72 SER A N 1
ATOM 580 C CA . SER A 1 72 ? -0.289 3.030 6.626 1.00 83.00 72 SER A CA 1
ATOM 581 C C . SER A 1 72 ? -0.330 1.625 7.238 1.00 83.00 72 SER A C 1
ATOM 583 O O . SER A 1 72 ? -0.375 1.463 8.459 1.00 83.00 72 SER A O 1
ATOM 585 N N . ALA A 1 73 ? -0.282 0.594 6.391 1.00 82.44 73 ALA A N 1
ATOM 586 C CA . ALA A 1 73 ? -0.173 -0.793 6.849 1.00 82.44 73 ALA A CA 1
ATOM 587 C C . ALA A 1 73 ? 1.101 -1.021 7.686 1.00 82.44 73 ALA A C 1
ATOM 589 O O . ALA A 1 73 ? 1.109 -1.822 8.614 1.00 82.44 73 ALA A O 1
ATOM 590 N N . THR A 1 74 ? 2.175 -0.280 7.405 1.0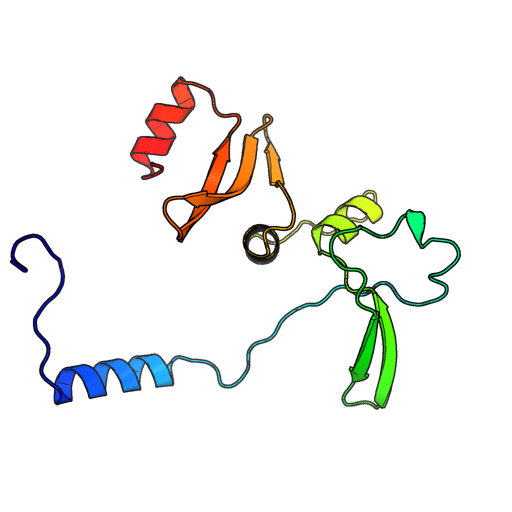0 75.56 74 THR A N 1
ATOM 591 C CA . THR A 1 74 ? 3.417 -0.353 8.178 1.00 75.56 74 THR A CA 1
ATOM 592 C C . THR A 1 74 ? 3.313 0.246 9.561 1.00 75.56 74 THR A C 1
ATOM 594 O O . THR A 1 74 ? 3.812 -0.366 10.499 1.00 75.56 74 THR A O 1
ATOM 597 N N . TRP A 1 75 ? 2.629 1.379 9.720 1.00 82.31 75 TRP A N 1
ATOM 598 C CA . TRP A 1 75 ? 2.367 1.900 11.057 1.00 82.31 75 TRP A CA 1
ATOM 599 C C . TRP A 1 75 ? 1.516 0.923 11.878 1.00 82.31 75 TRP A C 1
ATOM 601 O O . TRP A 1 75 ? 1.767 0.718 13.062 1.00 82.31 75 TRP A O 1
ATOM 611 N N . VAL A 1 76 ? 0.539 0.260 11.246 1.00 82.69 76 VAL A N 1
ATOM 612 C CA . VAL A 1 76 ? -0.238 -0.797 11.912 1.00 82.69 76 VAL A CA 1
ATOM 613 C C . VAL A 1 76 ? 0.677 -1.928 12.376 1.00 82.69 76 VAL A C 1
ATOM 615 O O . VAL A 1 76 ? 0.632 -2.292 13.547 1.00 82.69 76 VAL A O 1
ATOM 618 N N . ALA A 1 77 ? 1.547 -2.432 11.498 1.00 78.38 77 ALA A N 1
ATOM 619 C CA . ALA A 1 77 ? 2.498 -3.484 11.848 1.00 78.38 77 ALA A CA 1
ATOM 620 C C . ALA A 1 77 ? 3.431 -3.073 13.003 1.00 78.38 77 ALA A C 1
ATOM 622 O O . ALA A 1 77 ? 3.660 -3.870 13.909 1.00 78.38 77 ALA A O 1
ATOM 623 N N . SER A 1 78 ? 3.917 -1.825 13.035 1.00 75.12 78 SER A N 1
ATOM 624 C CA . SER A 1 78 ? 4.794 -1.359 14.118 1.00 75.12 78 SER A CA 1
ATOM 625 C C . SER A 1 78 ? 4.069 -1.214 15.459 1.00 75.12 78 SER A C 1
ATOM 627 O O . SER A 1 78 ? 4.676 -1.393 16.510 1.00 75.12 78 SER A O 1
ATOM 629 N N . VAL A 1 79 ? 2.776 -0.873 15.449 1.00 77.56 79 VAL A N 1
ATOM 630 C CA . VAL A 1 79 ? 1.957 -0.781 16.672 1.00 77.56 79 VAL A CA 1
ATOM 631 C C . VAL A 1 79 ? 1.549 -2.160 17.181 1.00 77.56 79 VAL A C 1
ATOM 633 O O . VAL A 1 79 ? 1.448 -2.359 18.389 1.00 77.56 79 VAL A O 1
ATOM 636 N N . LEU A 1 80 ? 1.333 -3.113 16.276 1.00 75.38 80 LEU A N 1
ATOM 637 C CA . LEU A 1 80 ? 0.908 -4.469 16.602 1.00 75.38 80 LEU A CA 1
ATOM 638 C C . LEU A 1 80 ? 2.070 -5.422 16.904 1.00 75.38 80 LEU A C 1
ATOM 640 O O . LEU A 1 80 ? 1.800 -6.600 16.993 1.00 75.38 80 LEU A O 1
ATOM 644 N N . ALA A 1 81 ? 3.321 -4.974 17.067 1.00 61.50 81 ALA A N 1
ATOM 645 C CA . ALA A 1 81 ? 4.561 -5.777 17.021 1.00 61.50 81 ALA A CA 1
ATOM 646 C C . ALA A 1 81 ? 4.646 -7.112 17.821 1.00 61.50 81 ALA A C 1
ATOM 648 O O . ALA A 1 81 ? 5.595 -7.857 17.605 1.00 61.50 81 ALA A O 1
ATOM 649 N N . ALA A 1 82 ? 3.692 -7.456 18.694 1.00 58.03 82 ALA A N 1
ATOM 650 C CA . ALA A 1 82 ? 3.548 -8.810 19.256 1.00 58.03 82 ALA A CA 1
ATOM 651 C C . ALA A 1 82 ? 2.642 -9.756 18.419 1.00 58.03 82 ALA A C 1
ATOM 653 O O . ALA A 1 82 ? 2.849 -10.962 18.448 1.00 58.03 82 ALA A O 1
ATOM 654 N N . ASP A 1 83 ? 1.702 -9.204 17.642 1.00 56.94 83 ASP A N 1
ATOM 655 C CA . ASP A 1 83 ? 0.693 -9.851 16.779 1.00 56.94 83 ASP A CA 1
ATOM 656 C C . ASP A 1 83 ? 0.683 -9.264 15.343 1.00 56.94 83 ASP A C 1
ATOM 658 O O . ASP A 1 83 ? -0.333 -9.279 14.641 1.00 56.94 83 ASP A O 1
ATOM 662 N N . ALA A 1 84 ? 1.787 -8.663 14.888 1.00 54.47 84 ALA A N 1
ATOM 663 C CA . ALA A 1 84 ? 1.827 -8.007 13.584 1.00 54.47 84 ALA A CA 1
ATOM 664 C C . ALA A 1 84 ? 1.663 -9.047 12.457 1.00 54.47 84 ALA A C 1
ATOM 666 O O . ALA A 1 84 ? 2.485 -9.962 12.354 1.00 54.47 84 ALA A O 1
ATOM 667 N N . PRO A 1 85 ? 0.655 -8.915 11.570 1.00 59.44 85 PRO A N 1
ATOM 668 C CA . PRO A 1 85 ? 0.581 -9.766 10.395 1.00 59.44 85 PRO A CA 1
ATOM 669 C C . PRO A 1 85 ? 1.814 -9.512 9.529 1.00 59.44 85 PRO A C 1
ATOM 671 O O . PRO A 1 85 ? 2.164 -8.355 9.268 1.00 59.44 85 PRO A O 1
ATOM 674 N N . ALA A 1 86 ? 2.458 -10.580 9.056 1.00 68.75 86 ALA A N 1
ATOM 675 C CA . ALA A 1 86 ? 3.488 -10.452 8.036 1.00 68.75 86 ALA A CA 1
ATOM 676 C C . ALA A 1 86 ? 2.889 -9.701 6.836 1.00 68.75 86 ALA A C 1
ATOM 678 O O . ALA A 1 86 ? 1.857 -10.099 6.289 1.00 68.75 86 ALA A O 1
ATOM 679 N N . LEU A 1 87 ? 3.504 -8.580 6.456 1.00 71.75 87 LEU A N 1
ATOM 680 C CA . LEU A 1 87 ? 3.094 -7.841 5.266 1.00 71.75 87 LEU A CA 1
ATOM 681 C C . LEU A 1 87 ? 3.264 -8.750 4.049 1.00 71.75 87 LEU A C 1
ATOM 683 O O . LEU A 1 87 ? 4.348 -9.285 3.818 1.00 71.75 87 LEU A O 1
ATOM 687 N N . THR A 1 88 ? 2.206 -8.891 3.254 1.00 82.12 88 THR A N 1
ATOM 688 C CA . THR A 1 88 ? 2.323 -9.540 1.947 1.00 82.12 88 THR A CA 1
ATOM 689 C C . THR A 1 88 ? 3.230 -8.703 1.034 1.00 82.12 88 THR A C 1
ATOM 691 O O . THR A 1 88 ? 3.303 -7.478 1.209 1.00 82.12 88 THR A O 1
ATOM 694 N N . PRO A 1 89 ? 3.904 -9.318 0.043 1.00 82.38 89 PRO A N 1
ATOM 695 C CA . PRO A 1 89 ? 4.726 -8.585 -0.921 1.00 82.38 89 PRO A CA 1
ATOM 696 C C . PRO A 1 89 ? 3.978 -7.422 -1.590 1.00 82.38 89 PRO A C 1
ATOM 698 O O . PRO A 1 89 ? 4.504 -6.312 -1.653 1.00 82.38 89 PRO A O 1
ATOM 701 N N . ASP A 1 90 ? 2.717 -7.630 -1.976 1.00 80.56 90 ASP A N 1
ATOM 702 C CA . ASP A 1 90 ? 1.889 -6.596 -2.608 1.00 80.56 90 ASP A CA 1
ATOM 703 C C . ASP A 1 90 ? 1.585 -5.428 -1.667 1.00 80.56 90 ASP A C 1
ATOM 705 O O . ASP A 1 90 ? 1.658 -4.262 -2.059 1.00 80.56 90 ASP A O 1
ATOM 709 N N . ALA A 1 91 ? 1.294 -5.710 -0.394 1.00 77.75 91 ALA A N 1
ATOM 710 C CA . ALA A 1 91 ? 1.047 -4.669 0.598 1.00 77.75 91 ALA A CA 1
ATOM 711 C C . ALA A 1 91 ? 2.327 -3.885 0.934 1.00 77.75 91 ALA A C 1
ATOM 713 O O . ALA A 1 91 ? 2.279 -2.668 1.147 1.00 77.75 91 ALA A O 1
ATOM 714 N N . ALA A 1 92 ? 3.481 -4.560 0.955 1.00 80.06 92 ALA A N 1
ATOM 715 C CA . ALA A 1 92 ? 4.781 -3.916 1.111 1.00 80.06 92 ALA A CA 1
ATOM 716 C C . ALA A 1 92 ? 5.099 -3.002 -0.084 1.00 80.06 92 ALA A C 1
ATOM 718 O O . ALA A 1 92 ? 5.480 -1.844 0.116 1.00 80.06 92 ALA A O 1
ATOM 719 N N . PHE A 1 93 ? 4.868 -3.483 -1.309 1.00 83.81 93 PHE A N 1
ATOM 720 C CA . PHE A 1 93 ? 5.068 -2.719 -2.538 1.00 83.81 93 PHE A CA 1
ATOM 721 C C . PHE A 1 93 ? 4.125 -1.514 -2.630 1.00 83.81 93 PHE A C 1
ATOM 723 O O . PHE A 1 93 ? 4.581 -0.397 -2.874 1.00 83.81 93 PHE A O 1
ATOM 730 N N . ALA A 1 94 ? 2.831 -1.687 -2.348 1.00 82.44 94 ALA A N 1
ATOM 731 C CA . ALA A 1 94 ? 1.868 -0.589 -2.326 1.00 82.44 94 ALA A CA 1
ATOM 732 C C . ALA A 1 94 ? 2.270 0.498 -1.315 1.00 82.44 94 ALA A C 1
ATOM 734 O O . ALA A 1 94 ? 2.268 1.684 -1.645 1.00 82.44 94 ALA A O 1
ATOM 735 N N . ALA A 1 95 ? 2.693 0.112 -0.106 1.00 78.38 95 ALA A N 1
ATOM 736 C CA . ALA A 1 95 ? 3.163 1.057 0.907 1.00 78.38 95 ALA A CA 1
ATOM 737 C C . ALA A 1 95 ? 4.421 1.829 0.461 1.00 78.38 95 ALA A C 1
ATOM 739 O O . ALA A 1 95 ? 4.510 3.040 0.677 1.00 78.38 95 ALA A O 1
ATOM 740 N N . LEU A 1 96 ? 5.370 1.149 -0.192 1.00 85.62 96 LEU A N 1
ATOM 741 C CA . LEU A 1 96 ? 6.557 1.773 -0.781 1.00 85.62 96 LEU A CA 1
ATOM 742 C C . LEU A 1 96 ? 6.164 2.770 -1.882 1.00 85.62 96 LEU A C 1
ATOM 744 O O . LEU A 1 96 ? 6.636 3.910 -1.900 1.00 85.62 96 LEU A O 1
ATOM 748 N N . MET A 1 97 ? 5.239 2.376 -2.759 1.00 83.94 97 MET A N 1
ATOM 749 C CA . MET A 1 97 ? 4.739 3.209 -3.849 1.00 83.94 97 MET A CA 1
ATOM 750 C C . MET A 1 97 ? 3.933 4.410 -3.361 1.00 83.94 97 MET A C 1
ATOM 752 O O . MET A 1 97 ? 3.965 5.449 -4.008 1.00 83.94 97 MET A O 1
ATOM 756 N N . GLU A 1 98 ? 3.295 4.366 -2.195 1.00 80.38 98 GLU A N 1
ATOM 757 C CA . GLU A 1 98 ? 2.677 5.553 -1.592 1.00 80.38 98 GLU A CA 1
ATOM 758 C C . GLU A 1 98 ? 3.710 6.612 -1.145 1.00 80.38 98 GLU A C 1
ATOM 760 O O . GLU A 1 98 ? 3.336 7.758 -0.894 1.00 80.38 98 GLU A O 1
ATOM 765 N N . GLY A 1 99 ? 5.009 6.279 -1.110 1.00 68.38 99 GLY A N 1
ATOM 766 C CA . GLY A 1 99 ? 6.115 7.218 -0.877 1.00 68.38 99 GLY A CA 1
ATOM 767 C C . GLY A 1 99 ? 6.248 7.706 0.565 1.00 68.38 99 GLY A C 1
ATOM 768 O O . GLY A 1 99 ? 6.901 8.715 0.815 1.00 68.38 99 GLY A O 1
ATOM 769 N N . ARG A 1 100 ? 5.600 7.021 1.511 1.00 61.47 100 ARG A N 1
ATOM 770 C CA . ARG A 1 100 ? 5.478 7.467 2.905 1.00 61.47 100 ARG A CA 1
ATOM 771 C C . ARG A 1 100 ? 6.519 6.873 3.848 1.00 61.47 100 ARG A C 1
ATOM 773 O O . ARG A 1 100 ? 6.556 7.270 5.007 1.00 61.47 100 ARG A O 1
ATOM 780 N N . THR A 1 101 ? 7.328 5.915 3.399 1.00 67.19 101 THR A N 1
ATOM 781 C CA . THR A 1 101 ? 8.208 5.159 4.300 1.00 67.19 101 THR A CA 1
ATOM 782 C C . THR A 1 101 ? 9.419 4.576 3.575 1.00 67.19 101 THR A C 1
ATOM 784 O O . THR A 1 101 ? 9.303 4.121 2.437 1.00 67.19 101 THR A O 1
ATOM 787 N N . VAL A 1 102 ? 10.569 4.575 4.258 1.00 76.56 102 VAL A N 1
ATOM 788 C CA . VAL A 1 102 ? 11.690 3.671 3.958 1.00 76.56 102 VAL A CA 1
ATOM 789 C C . VAL A 1 102 ? 11.317 2.302 4.519 1.00 76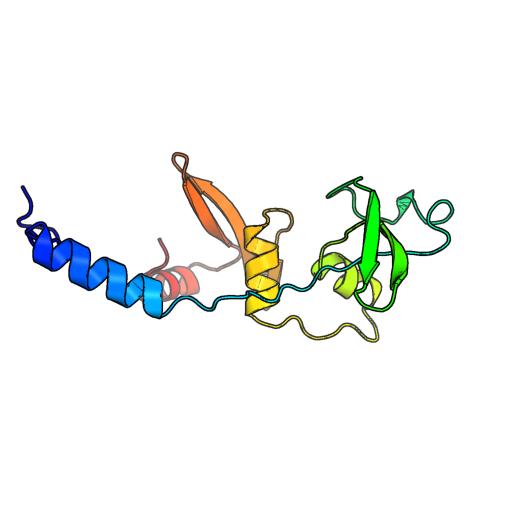.56 102 VAL A C 1
ATOM 791 O O . VAL A 1 102 ? 10.712 2.217 5.590 1.00 76.56 102 VAL A O 1
ATOM 794 N N . ARG A 1 103 ? 11.602 1.238 3.774 1.00 80.00 103 ARG A N 1
ATOM 795 C CA . ARG A 1 103 ? 11.365 -0.137 4.202 1.00 80.00 103 ARG A CA 1
ATOM 796 C C . ARG A 1 103 ? 12.681 -0.827 4.472 1.00 80.00 103 ARG A C 1
ATOM 798 O O . ARG A 1 103 ? 13.416 -1.094 3.530 1.00 80.00 103 ARG A O 1
ATOM 805 N N . ASP A 1 104 ? 12.919 -1.129 5.739 1.00 81.62 104 ASP A N 1
ATOM 806 C CA . ASP A 1 104 ? 14.016 -1.989 6.157 1.00 81.62 104 ASP A CA 1
ATOM 807 C C . ASP A 1 104 ? 13.727 -3.441 5.759 1.00 81.62 104 ASP A C 1
ATOM 809 O O . ASP A 1 104 ? 12.607 -3.948 5.888 1.00 81.62 104 ASP A O 1
ATOM 813 N N . LEU A 1 105 ? 14.759 -4.088 5.249 1.00 83.19 105 LEU A N 1
ATOM 814 C CA . LEU A 1 105 ? 14.847 -5.503 4.943 1.00 83.19 105 LEU A CA 1
ATOM 815 C C . LEU A 1 105 ? 15.889 -6.128 5.888 1.00 83.19 105 LEU A C 1
ATOM 817 O O . LEU A 1 105 ? 16.441 -5.462 6.765 1.00 83.19 105 LEU A O 1
ATOM 821 N N . ALA A 1 106 ? 16.149 -7.427 5.737 1.00 77.50 106 ALA A N 1
ATOM 822 C CA . ALA A 1 106 ? 17.234 -8.076 6.471 1.00 77.50 106 ALA A CA 1
ATOM 823 C C . ALA A 1 106 ? 18.594 -7.423 6.149 1.00 77.50 106 ALA A C 1
ATOM 825 O O . ALA A 1 106 ? 18.761 -6.831 5.086 1.00 77.50 106 ALA A O 1
ATOM 826 N N . GLU A 1 107 ? 19.563 -7.568 7.056 1.00 83.38 107 GLU A N 1
ATOM 827 C CA . GLU A 1 107 ? 20.954 -7.128 6.840 1.00 83.38 107 GLU A CA 1
ATOM 828 C C . GLU A 1 107 ? 21.100 -5.620 6.549 1.00 83.38 107 GLU A C 1
ATOM 830 O O . GLU A 1 107 ? 21.922 -5.221 5.733 1.00 83.38 107 GLU A O 1
ATOM 835 N N . GLU A 1 108 ? 20.290 -4.778 7.206 1.00 83.75 108 GLU A N 1
ATOM 836 C CA . GLU A 1 108 ? 20.320 -3.304 7.069 1.00 83.75 108 GLU A CA 1
ATOM 837 C C . GLU A 1 108 ? 20.024 -2.787 5.649 1.00 83.75 108 GLU A C 1
ATOM 839 O O . GLU A 1 108 ? 20.202 -1.606 5.339 1.00 83.75 108 GLU A O 1
ATOM 844 N N . LEU A 1 109 ? 19.521 -3.661 4.778 1.00 90.06 109 LEU A N 1
ATOM 845 C CA . LEU A 1 109 ? 19.087 -3.299 3.441 1.00 90.06 109 LEU A CA 1
ATOM 846 C C . LEU A 1 109 ? 17.815 -2.457 3.509 1.00 90.06 109 LEU A C 1
ATOM 848 O O . LEU A 1 109 ? 16.935 -2.696 4.333 1.00 90.06 109 LEU A O 1
ATOM 852 N N . GLN A 1 110 ? 17.681 -1.490 2.607 1.00 90.38 110 GLN A N 1
ATOM 853 C CA . GLN A 1 110 ? 16.547 -0.572 2.602 1.00 90.38 110 GLN A CA 1
ATOM 854 C C . GLN A 1 110 ? 15.982 -0.367 1.200 1.00 90.38 110 GLN A C 1
ATOM 856 O O . GLN A 1 110 ? 16.719 -0.285 0.221 1.00 90.38 110 GLN A O 1
ATOM 861 N N . LEU A 1 111 ? 14.658 -0.232 1.116 1.00 91.44 111 LEU A N 1
ATOM 862 C CA . LEU A 1 111 ? 13.938 0.207 -0.077 1.00 91.44 111 LEU A CA 1
ATOM 863 C C . LEU A 1 111 ? 13.268 1.551 0.185 1.00 91.44 111 LEU A C 1
ATOM 865 O O . LEU A 1 111 ? 12.563 1.724 1.183 1.00 91.44 111 LEU A O 1
ATOM 869 N N . ARG A 1 112 ? 13.404 2.497 -0.743 1.00 89.81 112 ARG A N 1
ATOM 870 C CA . ARG A 1 112 ? 12.668 3.766 -0.686 1.00 89.81 112 ARG A CA 1
ATOM 871 C C . ARG A 1 112 ? 12.224 4.238 -2.056 1.00 89.81 112 ARG A C 1
ATOM 873 O O . ARG A 1 112 ? 12.923 4.080 -3.050 1.00 89.81 112 ARG A O 1
ATOM 880 N N . ARG A 1 113 ? 11.065 4.889 -2.114 1.00 91.12 113 ARG A N 1
ATOM 881 C CA . ARG A 1 113 ? 10.631 5.586 -3.327 1.00 91.12 113 ARG A CA 1
ATOM 882 C C . ARG A 1 113 ? 11.385 6.909 -3.445 1.00 91.12 113 ARG A C 1
ATOM 884 O O . ARG A 1 113 ? 11.361 7.730 -2.528 1.00 91.12 113 ARG A O 1
ATOM 891 N N . VAL A 1 114 ? 12.026 7.127 -4.585 1.00 89.50 114 VAL A N 1
ATOM 892 C CA . VAL A 1 114 ? 12.768 8.350 -4.913 1.00 89.50 114 VAL A CA 1
ATOM 893 C C . VAL A 1 114 ? 12.263 8.944 -6.219 1.00 89.50 114 VAL A C 1
ATOM 895 O O . VAL A 1 114 ? 11.556 8.293 -6.991 1.00 89.50 114 VAL A O 1
ATOM 898 N N . ARG A 1 115 ? 12.608 10.207 -6.465 1.00 89.75 115 ARG A N 1
ATOM 899 C CA . ARG A 1 115 ? 12.336 10.871 -7.736 1.00 89.75 115 ARG A CA 1
ATOM 900 C C . ARG A 1 115 ? 13.658 11.151 -8.436 1.00 89.75 115 ARG A C 1
ATOM 902 O O . ARG A 1 115 ? 14.481 11.881 -7.900 1.00 89.75 115 ARG A O 1
ATOM 909 N N . VAL A 1 116 ? 13.835 10.591 -9.628 1.00 87.62 116 VAL A N 1
ATOM 910 C CA . VAL A 1 116 ? 15.035 10.752 -10.459 1.00 87.62 116 VAL A CA 1
ATOM 911 C C . VAL A 1 116 ? 14.587 11.251 -11.824 1.00 87.62 116 VAL A C 1
ATOM 913 O O . VAL A 1 116 ? 13.725 10.638 -12.452 1.00 87.62 116 VAL A O 1
ATOM 916 N N . MET A 1 117 ? 15.124 12.394 -12.264 1.00 91.12 117 MET A N 1
ATOM 917 C CA . MET A 1 117 ? 14.773 13.028 -13.546 1.00 91.12 117 MET A CA 1
ATOM 918 C C . MET A 1 117 ? 13.256 13.156 -13.773 1.00 91.12 117 MET A C 1
ATOM 920 O O . MET A 1 117 ? 12.731 12.884 -14.847 1.00 91.12 117 MET A O 1
ATOM 924 N N . GLY A 1 118 ? 12.522 13.538 -12.725 1.00 87.88 118 GLY A N 1
ATOM 925 C CA . GLY A 1 118 ? 11.075 13.743 -12.790 1.00 87.88 118 GLY A CA 1
ATOM 926 C C . GLY A 1 118 ? 10.225 12.473 -12.673 1.00 87.88 118 GLY A C 1
ATOM 927 O O . GLY A 1 118 ? 9.045 12.609 -12.341 1.00 87.88 118 GLY A O 1
ATOM 928 N N . ALA A 1 119 ? 10.807 11.279 -12.822 1.00 88.06 119 ALA A N 1
ATOM 929 C CA . ALA A 1 119 ? 10.131 9.989 -12.700 1.00 88.06 119 ALA A CA 1
ATOM 930 C C . ALA A 1 119 ? 10.304 9.369 -11.304 1.00 88.06 119 ALA A C 1
ATOM 932 O O . ALA A 1 119 ? 11.318 9.575 -10.635 1.00 88.06 119 ALA A O 1
ATOM 933 N N . TYR A 1 120 ? 9.314 8.593 -10.858 1.00 88.81 120 TYR A N 1
ATOM 934 C CA . TYR A 1 120 ? 9.424 7.825 -9.618 1.00 88.81 120 TYR A CA 1
ATOM 935 C C . TYR A 1 120 ? 10.203 6.531 -9.849 1.00 88.81 120 TYR A C 1
ATOM 937 O O . TYR A 1 120 ? 9.923 5.795 -10.793 1.00 88.81 120 TYR A O 1
ATOM 945 N N . ARG A 1 121 ? 11.160 6.255 -8.964 1.00 90.62 121 ARG A N 1
ATOM 946 C CA . ARG A 1 121 ? 11.976 5.038 -8.933 1.00 90.62 121 ARG A CA 1
ATOM 947 C C . ARG A 1 121 ? 11.963 4.447 -7.526 1.00 90.62 121 ARG A C 1
ATOM 949 O O . ARG A 1 121 ? 11.587 5.127 -6.568 1.00 90.62 121 ARG A O 1
ATOM 956 N N . ILE A 1 122 ? 12.375 3.193 -7.415 1.00 91.31 122 ILE A N 1
ATOM 957 C CA . ILE A 1 122 ? 12.646 2.541 -6.137 1.00 91.31 122 ILE A CA 1
ATOM 958 C C . ILE A 1 122 ? 14.163 2.466 -6.003 1.00 91.31 122 ILE A C 1
ATOM 960 O O . ILE A 1 122 ? 14.826 1.869 -6.842 1.00 91.31 122 ILE A O 1
ATOM 964 N N . GLU A 1 123 ? 14.695 3.115 -4.978 1.00 92.31 123 GLU A N 1
ATOM 965 C CA . GLU A 1 123 ? 16.098 3.029 -4.599 1.00 92.31 123 GLU A CA 1
ATOM 966 C C . GLU A 1 123 ? 16.267 1.893 -3.595 1.00 92.31 123 GLU A C 1
ATOM 968 O O . GLU A 1 123 ? 15.476 1.758 -2.656 1.00 92.31 123 GLU A O 1
ATOM 973 N N . PHE A 1 124 ? 17.300 1.090 -3.821 1.00 93.19 124 PHE A N 1
ATOM 974 C CA . PHE A 1 124 ? 17.753 0.045 -2.920 1.00 93.19 124 PHE A CA 1
ATOM 975 C C . PHE A 1 124 ? 19.094 0.475 -2.323 1.00 93.19 124 PHE A C 1
ATOM 977 O O . PHE A 1 124 ? 19.992 0.857 -3.070 1.00 93.19 124 PHE A O 1
ATOM 984 N N . SER A 1 125 ? 19.232 0.452 -1.000 1.00 91.94 125 SER A N 1
ATOM 985 C CA . SER A 1 125 ? 20.425 0.920 -0.281 1.00 91.94 125 SER A CA 1
ATOM 986 C C . SER A 1 125 ? 20.840 -0.051 0.827 1.00 91.94 125 SER A C 1
ATOM 988 O O . SER A 1 125 ? 20.103 -0.979 1.148 1.00 91.94 125 SER A O 1
ATOM 990 N N . GLY A 1 126 ? 22.036 0.144 1.393 1.00 90.50 126 GLY A N 1
ATOM 991 C CA . GLY A 1 126 ? 22.594 -0.719 2.448 1.00 90.50 126 GLY A CA 1
ATOM 992 C C . GLY A 1 126 ? 23.364 -1.943 1.935 1.00 90.50 126 GLY A C 1
ATOM 993 O O . GLY A 1 126 ? 23.889 -2.714 2.726 1.00 90.50 126 GLY A O 1
ATOM 994 N N . PHE A 1 127 ? 23.466 -2.133 0.615 1.00 92.06 127 PHE A N 1
ATOM 995 C CA . PHE A 1 127 ? 24.223 -3.239 0.029 1.00 92.06 127 PHE A CA 1
ATOM 996 C C . PHE A 1 127 ? 25.738 -2.964 0.025 1.00 92.06 127 PHE A C 1
ATOM 998 O O . PHE A 1 127 ? 26.178 -1.823 -0.122 1.00 92.06 127 PHE A O 1
ATOM 1005 N N . ASN A 1 128 ? 26.545 -4.022 0.135 1.00 91.25 128 ASN A N 1
ATOM 1006 C CA . ASN A 1 128 ? 28.006 -3.948 0.010 1.00 91.25 128 ASN A CA 1
ATOM 1007 C C . ASN A 1 128 ? 28.478 -4.112 -1.450 1.00 91.25 128 ASN A C 1
ATOM 1009 O O . ASN A 1 128 ? 27.699 -4.460 -2.340 1.00 91.25 128 ASN A O 1
ATOM 1013 N N . ASP A 1 129 ? 29.769 -3.895 -1.712 1.00 88.00 129 ASP A N 1
ATOM 1014 C CA . ASP A 1 129 ? 30.306 -3.945 -3.079 1.00 88.00 129 ASP A CA 1
ATOM 1015 C C . ASP A 1 129 ? 30.155 -5.319 -3.750 1.00 88.00 129 ASP A C 1
ATOM 1017 O O . ASP A 1 129 ? 29.821 -5.384 -4.929 1.00 88.00 129 ASP A O 1
ATOM 1021 N N . THR A 1 130 ? 30.274 -6.422 -3.008 1.00 88.94 130 THR A N 1
ATOM 1022 C CA . THR A 1 130 ? 30.043 -7.772 -3.552 1.00 88.94 130 THR A CA 1
ATOM 1023 C C . THR A 1 130 ? 28.588 -7.972 -3.997 1.00 88.94 130 THR A C 1
ATOM 1025 O O . THR A 1 130 ? 28.311 -8.655 -4.985 1.00 88.94 130 THR A O 1
ATOM 1028 N N . MET A 1 131 ? 27.630 -7.383 -3.277 1.00 90.69 131 MET A N 1
ATOM 1029 C CA . MET A 1 131 ? 26.211 -7.424 -3.639 1.00 90.69 131 MET A CA 1
ATOM 1030 C C . MET A 1 131 ? 25.916 -6.549 -4.855 1.00 90.69 131 MET A C 1
ATOM 1032 O O . MET A 1 131 ? 25.089 -6.938 -5.676 1.00 90.69 131 MET A O 1
ATOM 1036 N N . ARG A 1 132 ? 26.610 -5.413 -5.007 1.00 90.38 132 ARG A N 1
ATOM 1037 C CA . ARG A 1 132 ? 26.447 -4.490 -6.141 1.00 90.38 132 ARG A CA 1
ATOM 1038 C C . ARG A 1 132 ? 26.546 -5.213 -7.484 1.00 90.38 132 ARG A C 1
ATOM 1040 O O . ARG A 1 132 ? 25.666 -5.044 -8.327 1.00 90.38 132 ARG A O 1
ATOM 1047 N N . ASP A 1 133 ? 27.569 -6.045 -7.663 1.00 90.00 133 ASP A N 1
ATOM 1048 C CA . ASP A 1 133 ? 27.786 -6.769 -8.920 1.00 90.00 133 ASP A CA 1
ATOM 1049 C C . ASP A 1 133 ? 26.651 -7.761 -9.213 1.00 90.00 133 ASP A C 1
ATOM 1051 O O . ASP A 1 133 ? 26.173 -7.856 -10.346 1.00 90.00 133 ASP A O 1
ATOM 1055 N N . ARG A 1 134 ? 26.145 -8.445 -8.179 1.00 89.69 134 ARG A N 1
ATOM 1056 C CA . ARG A 1 134 ? 24.994 -9.355 -8.299 1.00 89.69 134 ARG A CA 1
ATOM 1057 C C . ARG A 1 134 ? 23.702 -8.607 -8.623 1.00 89.69 134 ARG A C 1
ATOM 1059 O O . ARG A 1 134 ? 22.944 -9.043 -9.481 1.00 89.69 134 ARG A O 1
ATOM 1066 N N . LEU A 1 135 ? 23.455 -7.473 -7.969 1.00 90.75 135 LEU A N 1
ATOM 1067 C CA . LEU A 1 135 ? 22.268 -6.645 -8.199 1.00 90.75 135 LEU A CA 1
ATOM 1068 C C . LEU A 1 135 ? 22.259 -6.077 -9.621 1.00 90.75 135 LEU A C 1
ATOM 1070 O O . LEU A 1 135 ? 21.219 -6.084 -10.276 1.00 90.75 135 LEU A O 1
ATOM 1074 N N . ARG A 1 136 ? 23.424 -5.668 -10.136 1.00 90.38 136 ARG A N 1
ATOM 1075 C CA . ARG A 1 136 ? 23.571 -5.256 -11.535 1.00 90.38 136 ARG A CA 1
ATOM 1076 C C . ARG A 1 136 ? 23.269 -6.407 -12.498 1.00 90.38 136 ARG A C 1
ATOM 1078 O O . ARG A 1 136 ? 22.590 -6.181 -13.494 1.00 90.38 136 ARG A O 1
ATOM 1085 N N . ALA A 1 137 ? 23.713 -7.630 -12.196 1.00 91.06 137 ALA A N 1
ATOM 1086 C CA . ALA A 1 137 ? 23.367 -8.812 -12.992 1.00 91.06 137 ALA A CA 1
ATOM 1087 C C . ALA A 1 137 ? 21.854 -9.115 -12.985 1.00 91.06 137 ALA A C 1
ATOM 1089 O O . ALA A 1 137 ? 21.330 -9.616 -13.975 1.00 91.06 137 ALA A O 1
ATOM 1090 N N . TYR A 1 138 ? 21.143 -8.752 -11.912 1.00 88.00 138 TYR A N 1
ATOM 1091 C CA . TYR A 1 138 ? 19.677 -8.801 -11.836 1.00 88.00 138 TYR A CA 1
ATOM 1092 C C . TYR A 1 138 ? 18.966 -7.599 -12.477 1.00 88.00 138 TYR A C 1
ATOM 1094 O O . TYR A 1 138 ? 17.738 -7.549 -12.478 1.00 88.00 138 TYR A O 1
ATOM 1102 N N . GLY A 1 139 ? 19.709 -6.645 -13.042 1.00 88.69 139 GLY A N 1
ATOM 1103 C CA . GLY A 1 139 ? 19.142 -5.498 -13.745 1.00 88.69 139 GLY A CA 1
ATOM 1104 C C . GLY A 1 139 ? 18.777 -4.310 -12.852 1.00 88.69 139 GLY A C 1
ATOM 1105 O O . GLY A 1 139 ? 17.908 -3.525 -13.222 1.00 88.69 139 GLY A O 1
ATOM 1106 N N . LEU A 1 140 ? 19.408 -4.161 -11.683 1.00 88.12 140 LEU A N 1
ATOM 1107 C CA . LEU A 1 140 ? 19.319 -2.923 -10.902 1.00 88.12 140 LEU A CA 1
ATOM 1108 C C . LEU A 1 140 ? 20.392 -1.927 -11.372 1.00 88.12 140 LEU A C 1
ATOM 1110 O O . LEU A 1 140 ? 21.581 -2.261 -11.421 1.00 88.12 140 LEU A O 1
ATOM 1114 N N . PHE A 1 141 ? 19.964 -0.702 -11.689 1.00 80.75 141 PHE A N 1
ATOM 1115 C CA . PHE A 1 141 ? 20.805 0.406 -12.155 1.00 80.75 141 PHE A CA 1
ATOM 1116 C C . PHE A 1 141 ? 20.287 1.759 -11.667 1.00 80.75 141 PHE A C 1
ATOM 1118 O O . PHE A 1 141 ? 19.049 1.910 -11.527 1.00 80.75 141 PHE A O 1
#

pLDDT: mean 84.6, std 9.54, range [51.75, 96.81]